Protein AF-A0A4Y2Q0M1-F1 (afdb_monomer)

Secondary structure (DSSP, 8-state):
-PPPPPTT-SS-PPP------SS---SEEEETTEEEE-----PPP---TTT--SSS-GGG--SPPBPTTTSSB--TT-SS------TTS-----

Organism: Araneus ventricosus (NCBI:txid182803)

pLDDT: mean 72.46, std 17.28, range [34.84, 91.0]

Solvent-accessible surface area (backbone atoms only — not comparable to full-atom values): 6912 Å² total; per-residue (Å²): 135,87,80,84,76,68,90,90,60,94,66,88,69,83,85,78,90,80,87,77,92,74,96,73,85,67,67,55,50,73,58,90,94,44,80,42,75,58,74,88,84,76,75,77,77,63,55,13,82,33,63,69,40,70,90,49,59,53,90,79,55,88,64,65,57,29,38,91,90,73,66,44,71,66,73,94,84,58,100,55,94,63,90,70,79,64,92,84,68,81,80,82,80,130

Foldseek 3Di:
DDDDDDPPDPDDDDDDDDDDPDDDDDQWDDDPPDIGGDDDDDPDQDQQQAQRDSPDHVVPDPDGRADPVPSHDDDPPDPDPDVPPDPPDDDDDD

Mean predicted aligned error: 14.86 Å

Sequence (94 aa):
MRRFVKPNSSQETSPVLVTILGTYLPDSVKFWFINQKLRPFIDRPRQCTKCFSFSHPTRVCEKFQACHLSGTVHVAMSRTCKVQQLPGITPCNV

Structure (mmCIF, N/CA/C/O backbone):
data_AF-A0A4Y2Q0M1-F1
#
_entry.id   AF-A0A4Y2Q0M1-F1
#
loop_
_atom_site.group_PDB
_atom_site.id
_atom_site.type_symbol
_atom_site.label_atom_id
_atom_site.label_alt_id
_atom_site.label_c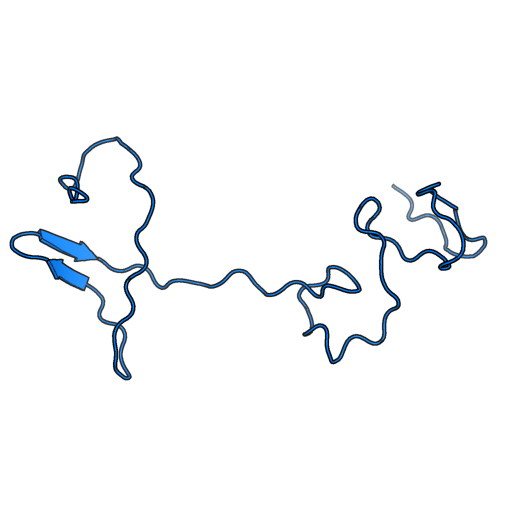omp_id
_atom_site.label_asym_id
_atom_site.label_entity_id
_atom_site.label_seq_id
_atom_site.pdbx_PDB_ins_code
_atom_site.Cartn_x
_atom_site.Cartn_y
_atom_site.Cartn_z
_atom_site.occupancy
_atom_site.B_iso_or_equiv
_atom_site.auth_seq_id
_atom_site.auth_comp_id
_atom_site.auth_asym_id
_atom_site.auth_atom_id
_atom_site.pdbx_PDB_model_num
ATOM 1 N N . MET A 1 1 ? 8.154 -6.194 22.067 1.00 45.03 1 MET A N 1
ATOM 2 C CA . MET A 1 1 ? 6.709 -5.868 22.087 1.00 45.03 1 MET A CA 1
ATOM 3 C C . MET A 1 1 ? 6.555 -4.409 21.667 1.00 45.03 1 MET A C 1
ATOM 5 O O . MET A 1 1 ? 7.151 -3.553 22.308 1.00 45.03 1 MET A O 1
ATOM 9 N N . ARG A 1 2 ? 5.891 -4.115 20.540 1.00 54.91 2 ARG A N 1
ATOM 10 C CA . ARG A 1 2 ? 5.801 -2.741 20.008 1.00 54.91 2 ARG A CA 1
ATOM 11 C C . ARG A 1 2 ? 4.669 -2.009 20.736 1.00 54.91 2 ARG A C 1
ATOM 13 O O . ARG A 1 2 ? 3.536 -2.478 20.729 1.00 54.91 2 ARG A O 1
ATOM 20 N N . ARG A 1 3 ? 4.992 -0.916 21.428 1.00 54.84 3 ARG A N 1
ATOM 21 C CA . ARG A 1 3 ? 4.035 -0.147 22.236 1.00 54.84 3 ARG A CA 1
ATOM 22 C C . ARG A 1 3 ? 3.235 0.764 21.300 1.00 54.84 3 ARG A C 1
ATOM 24 O O . ARG A 1 3 ? 3.825 1.611 20.637 1.00 54.84 3 ARG A O 1
ATOM 31 N N . PHE A 1 4 ? 1.920 0.574 21.217 1.00 56.19 4 PHE A N 1
ATOM 32 C CA . PHE A 1 4 ? 1.046 1.509 20.508 1.00 56.19 4 PHE A CA 1
ATOM 33 C C . PHE A 1 4 ? 0.997 2.823 21.294 1.00 56.19 4 PHE A C 1
ATOM 35 O O . PHE A 1 4 ? 0.762 2.822 22.504 1.00 56.19 4 PHE A O 1
ATOM 42 N N . VAL A 1 5 ? 1.307 3.931 20.624 1.00 58.38 5 VAL A N 1
ATOM 43 C CA . VAL A 1 5 ? 1.4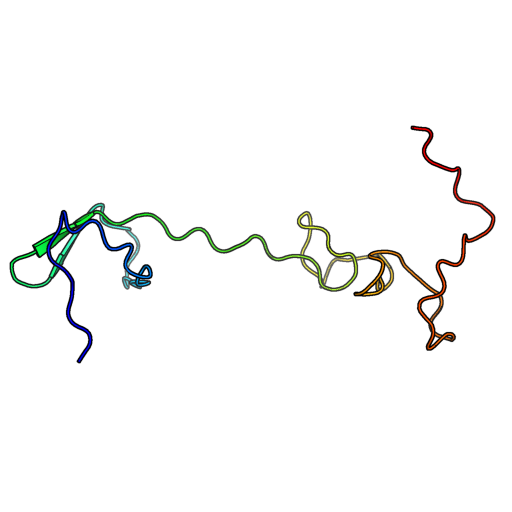22 5.251 21.251 1.00 58.38 5 VAL A CA 1
ATOM 44 C C . VAL A 1 5 ? 0.031 5.851 21.453 1.00 58.38 5 VAL A C 1
ATOM 46 O O . VAL A 1 5 ? -0.893 5.614 20.675 1.00 58.38 5 VAL A O 1
ATOM 49 N N . LYS A 1 6 ? -0.118 6.619 22.534 1.00 60.28 6 LYS A N 1
ATOM 50 C CA . LYS A 1 6 ? -1.344 7.341 22.875 1.00 60.28 6 LYS A CA 1
ATOM 51 C C . LYS A 1 6 ? -1.737 8.279 21.718 1.00 60.28 6 LYS A C 1
ATOM 53 O O . LYS A 1 6 ? -0.867 9.000 21.227 1.00 60.28 6 LYS A O 1
ATOM 58 N N . PRO A 1 7 ? -3.015 8.320 21.302 1.00 54.22 7 PRO A N 1
ATOM 59 C CA . PRO A 1 7 ? -3.466 9.334 20.354 1.00 54.22 7 PRO A CA 1
ATOM 60 C C . PRO A 1 7 ? -3.180 10.738 20.925 1.00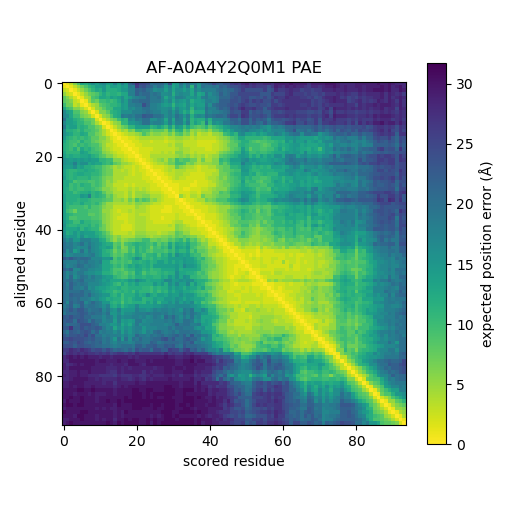 54.22 7 PRO A C 1
ATOM 62 O O . PRO A 1 7 ? -3.395 10.965 22.118 1.00 54.22 7 PRO A O 1
ATOM 65 N N . ASN A 1 8 ? -2.685 11.650 20.076 1.00 55.66 8 ASN A N 1
ATOM 66 C CA . ASN A 1 8 ? -2.264 13.039 20.368 1.00 55.66 8 ASN A CA 1
ATOM 67 C C . ASN A 1 8 ? -0.832 13.255 20.900 1.00 55.66 8 ASN A C 1
ATOM 69 O O . ASN A 1 8 ? -0.544 14.326 2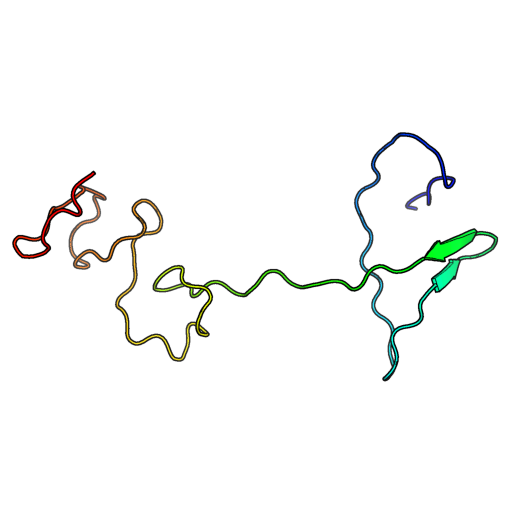1.432 1.00 55.66 8 ASN A O 1
ATOM 73 N N . SER A 1 9 ? 0.086 12.294 20.757 1.00 62.19 9 SER A N 1
ATOM 74 C CA . SER A 1 9 ? 1.514 12.618 20.885 1.00 62.19 9 SER A CA 1
ATOM 75 C C . SER A 1 9 ? 2.011 13.231 19.569 1.00 62.19 9 SER A C 1
ATOM 77 O O . SER A 1 9 ? 1.671 12.750 18.490 1.00 62.19 9 SER A O 1
ATOM 79 N N . SER A 1 10 ? 2.808 14.298 19.637 1.00 59.59 10 SER A N 1
ATOM 80 C CA . SER A 1 10 ? 3.386 14.958 18.455 1.00 59.59 10 SER A CA 1
ATOM 81 C C . SER A 1 10 ? 4.477 14.125 17.766 1.00 59.59 10 SER A C 1
ATOM 83 O O . SER A 1 10 ? 5.171 14.628 16.886 1.00 59.59 10 SER A O 1
ATOM 85 N N . GLN A 1 11 ? 4.694 12.880 18.197 1.00 64.00 11 GLN A N 1
ATOM 86 C CA . GLN A 1 11 ? 5.708 12.006 17.629 1.00 64.00 11 GLN A CA 1
ATOM 87 C C . GLN A 1 11 ? 5.088 11.211 16.484 1.00 64.00 11 GLN A C 1
ATOM 89 O O . GLN A 1 11 ? 4.271 10.311 16.704 1.00 64.00 11 GLN A O 1
ATOM 94 N N . GLU A 1 12 ? 5.490 11.541 15.256 1.00 57.47 12 GLU A N 1
ATOM 95 C CA . GLU A 1 12 ? 5.107 10.783 14.069 1.00 57.47 12 GLU A CA 1
ATOM 96 C C . GLU A 1 12 ? 5.585 9.335 14.208 1.00 57.47 12 GLU A C 1
ATOM 98 O O . GLU A 1 12 ? 6.770 9.014 14.125 1.00 57.47 12 GLU A O 1
ATOM 103 N N . THR A 1 13 ? 4.643 8.437 14.484 1.00 67.25 13 THR A N 1
ATOM 104 C CA . THR A 1 13 ? 4.920 7.006 14.567 1.00 67.25 13 THR A CA 1
ATOM 105 C C . THR A 1 13 ? 4.812 6.414 13.168 1.00 67.25 13 THR A C 1
ATOM 107 O O . THR A 1 13 ? 3.868 6.710 12.437 1.00 67.25 13 THR A O 1
ATOM 110 N N . SER A 1 14 ? 5.752 5.541 12.801 1.00 71.81 14 SER A N 1
ATOM 111 C CA . SER A 1 14 ? 5.695 4.800 11.538 1.00 71.81 14 SER A CA 1
ATOM 112 C C . SER A 1 14 ? 4.337 4.090 11.393 1.00 71.81 14 SER A C 1
ATOM 114 O O . SER A 1 14 ? 3.962 3.359 12.321 1.00 71.81 14 SER A O 1
ATOM 116 N N . PRO A 1 15 ? 3.619 4.250 10.267 1.00 76.81 15 PRO A N 1
ATOM 117 C CA . PRO A 1 15 ? 2.329 3.601 10.069 1.00 76.81 15 PRO A CA 1
ATOM 118 C C . PRO A 1 15 ? 2.472 2.075 10.134 1.00 76.81 15 PRO A C 1
ATOM 120 O O . PRO A 1 15 ? 3.479 1.510 9.703 1.00 76.81 15 PRO A O 1
ATOM 123 N N . VAL A 1 16 ? 1.460 1.404 10.685 1.00 82.44 16 VAL A N 1
ATOM 124 C CA . VAL A 1 16 ? 1.383 -0.062 10.741 1.00 82.44 16 VAL A CA 1
ATOM 125 C C . VAL A 1 16 ? 0.353 -0.527 9.721 1.00 82.44 16 VAL A C 1
ATOM 127 O O . VAL A 1 16 ? -0.766 -0.019 9.699 1.00 82.44 16 VAL A O 1
ATOM 130 N N . LEU A 1 17 ? 0.730 -1.495 8.885 1.00 85.88 17 LEU A N 1
ATOM 131 C CA . LEU A 1 17 ? -0.192 -2.132 7.951 1.00 85.88 17 LEU A CA 1
ATOM 132 C C . LEU A 1 17 ? -1.018 -3.189 8.690 1.00 85.88 17 LEU A C 1
ATOM 134 O O . LEU A 1 17 ? -0.458 -4.065 9.350 1.00 85.88 17 LEU A O 1
ATOM 138 N N . VAL A 1 18 ? -2.341 -3.106 8.567 1.00 86.12 18 VAL A N 1
ATOM 139 C CA . VAL A 1 18 ? -3.278 -4.087 9.122 1.00 86.12 18 VAL A CA 1
ATOM 140 C C . VAL A 1 18 ? -3.983 -4.775 7.961 1.00 86.12 18 VAL A C 1
ATOM 142 O O . VAL A 1 18 ? -4.653 -4.117 7.169 1.00 86.12 18 VAL A O 1
ATOM 145 N N . THR A 1 19 ? -3.843 -6.096 7.871 1.00 88.75 19 THR A N 1
ATOM 146 C CA . THR A 1 19 ? -4.538 -6.914 6.871 1.00 88.75 19 THR A CA 1
ATOM 147 C C . THR A 1 19 ? -5.758 -7.552 7.518 1.00 88.75 19 THR A C 1
ATOM 149 O O . THR A 1 19 ? -5.627 -8.273 8.505 1.00 88.75 19 THR A O 1
ATOM 152 N N . ILE A 1 20 ? -6.94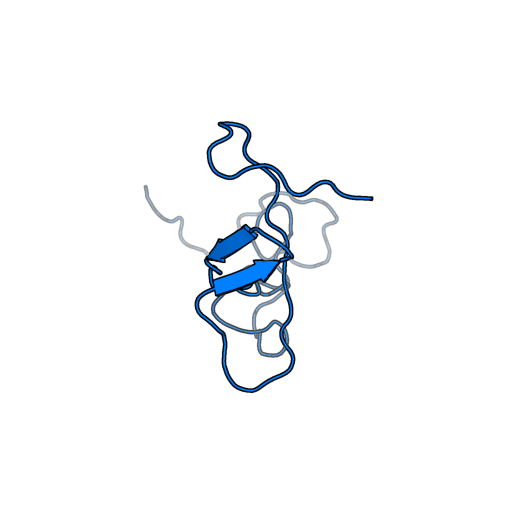3 -7.285 6.970 1.00 88.38 20 ILE A N 1
ATOM 153 C CA . ILE A 1 20 ? -8.211 -7.837 7.454 1.00 88.38 20 ILE A CA 1
ATOM 154 C C . ILE A 1 20 ? -8.661 -8.904 6.464 1.00 88.38 20 ILE A C 1
ATOM 156 O O . ILE A 1 20 ? -8.735 -8.651 5.264 1.00 88.38 20 ILE A O 1
ATOM 160 N N . LEU A 1 21 ? -8.938 -10.104 6.968 1.00 89.94 21 LEU A N 1
ATOM 161 C C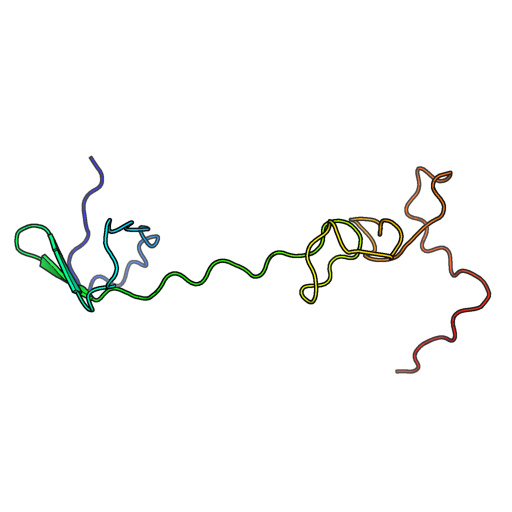A . LEU A 1 21 ? -9.504 -11.183 6.167 1.00 89.94 21 LEU A CA 1
ATOM 162 C C . LEU A 1 21 ? -11.011 -10.953 6.053 1.00 89.94 21 LEU A C 1
ATOM 164 O O . LEU A 1 21 ? -11.725 -11.012 7.051 1.00 89.94 21 LEU A O 1
ATOM 168 N N . GLY A 1 22 ? -11.488 -10.660 4.848 1.00 89.50 22 GLY A N 1
ATOM 169 C CA . GLY A 1 22 ? -12.897 -10.387 4.597 1.00 89.50 22 GLY A CA 1
ATOM 170 C C . GLY A 1 22 ? -13.109 -9.636 3.289 1.00 89.50 22 GLY A C 1
ATOM 171 O O . GLY A 1 22 ? -12.167 -9.371 2.546 1.00 89.50 22 GLY A O 1
A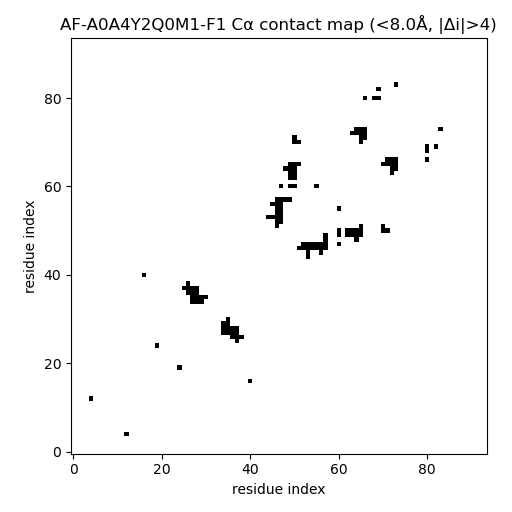TOM 172 N N . THR A 1 23 ? -14.365 -9.300 3.010 1.00 90.00 23 THR A N 1
ATOM 173 C CA . THR A 1 23 ? -14.769 -8.569 1.798 1.00 90.00 23 THR A CA 1
ATOM 174 C C . THR A 1 23 ? -14.935 -7.068 2.025 1.00 90.00 23 THR A C 1
ATOM 176 O O . THR A 1 23 ? -15.036 -6.318 1.059 1.00 90.00 23 THR A O 1
ATOM 179 N N . TYR A 1 24 ? -14.959 -6.619 3.282 1.00 89.75 24 TYR A N 1
ATOM 180 C CA . TYR A 1 24 ? -15.184 -5.225 3.650 1.00 89.75 24 TYR A CA 1
ATOM 181 C C . TYR A 1 24 ? -14.009 -4.666 4.455 1.00 89.75 24 TYR A C 1
ATOM 183 O O . TYR A 1 24 ? -13.447 -5.339 5.321 1.00 89.75 24 TYR A O 1
ATOM 191 N N . LEU A 1 25 ? -13.659 -3.408 4.181 1.00 87.81 25 LEU A N 1
ATOM 192 C CA . LEU A 1 25 ? -12.689 -2.651 4.965 1.00 87.81 25 LEU A CA 1
ATOM 193 C C . LEU A 1 25 ? -13.451 -1.804 6.000 1.00 87.81 25 LEU A C 1
ATOM 195 O O . LEU A 1 25 ? -14.208 -0.925 5.597 1.00 87.81 25 LEU A O 1
ATOM 199 N N . PRO A 1 26 ? -13.296 -2.047 7.312 1.00 91.00 26 PRO A N 1
ATOM 200 C CA . PRO A 1 26 ? -13.941 -1.233 8.334 1.00 91.00 26 PRO A CA 1
ATOM 201 C C . PRO A 1 26 ? -13.282 0.148 8.451 1.00 91.00 26 PRO A C 1
ATOM 203 O O . PRO A 1 26 ? -12.076 0.297 8.265 1.00 91.00 26 PRO A O 1
ATOM 206 N N . ASP A 1 27 ? -14.061 1.149 8.860 1.00 90.25 27 ASP A N 1
ATOM 207 C CA . ASP A 1 27 ? -13.565 2.519 9.054 1.00 90.25 27 ASP A CA 1
ATOM 208 C C . ASP A 1 27 ? -12.644 2.666 10.274 1.00 90.25 27 ASP A C 1
ATOM 210 O O . ASP A 1 27 ? -11.807 3.571 10.341 1.00 90.25 27 ASP A O 1
ATOM 214 N N . SER A 1 28 ? -12.791 1.789 11.270 1.00 90.62 28 SER A N 1
ATOM 215 C CA . SER A 1 28 ? -11.968 1.788 12.479 1.00 90.62 28 SER A CA 1
ATOM 216 C C . SER A 1 28 ? -11.748 0.381 13.024 1.00 90.62 28 SER A C 1
ATOM 218 O O . SER A 1 28 ? -12.573 -0.512 12.836 1.00 90.62 28 SER A O 1
ATOM 220 N N . VAL A 1 29 ? -10.632 0.190 13.726 1.00 89.06 29 VAL A N 1
ATOM 221 C CA . VAL A 1 29 ? -10.318 -1.040 14.457 1.00 89.06 29 VAL A CA 1
ATOM 222 C C . VAL A 1 29 ? -10.081 -0.699 15.917 1.00 89.06 29 VAL A C 1
ATOM 224 O O . VAL A 1 29 ? -9.358 0.241 16.256 1.00 89.06 29 VAL A O 1
ATOM 227 N N . LYS A 1 30 ? -10.705 -1.478 16.799 1.00 90.12 30 LYS A N 1
ATOM 228 C CA . LYS A 1 30 ? -10.511 -1.366 18.239 1.00 90.12 30 LYS A CA 1
ATOM 229 C C . LYS A 1 30 ? -9.411 -2.324 18.676 1.00 90.12 30 LYS A C 1
ATOM 231 O O . LYS A 1 30 ? -9.583 -3.538 18.628 1.00 90.12 30 LYS A O 1
ATOM 236 N N . PHE A 1 31 ? -8.305 -1.767 19.149 1.00 87.06 31 PHE A N 1
ATOM 237 C CA . PHE A 1 31 ? -7.250 -2.513 19.820 1.00 87.06 31 PHE A CA 1
ATOM 238 C C . PHE A 1 31 ? -7.344 -2.222 21.314 1.00 87.06 31 PHE A C 1
ATOM 240 O O . PHE A 1 31 ? -6.983 -1.134 21.767 1.00 87.06 31 PHE A O 1
ATOM 247 N N . TRP A 1 32 ? -7.839 -3.193 22.085 1.00 87.38 32 TRP A N 1
ATOM 248 C CA . TRP A 1 32 ? -8.009 -3.058 23.534 1.00 87.38 32 TRP A CA 1
ATOM 249 C C . TRP A 1 32 ? -8.903 -1.850 23.898 1.00 87.38 32 TRP A C 1
ATOM 251 O O . TRP A 1 32 ? -10.085 -1.836 23.552 1.00 87.38 32 TRP A O 1
ATOM 261 N N . PHE A 1 33 ? -8.358 -0.821 24.554 1.00 86.56 33 PHE A N 1
ATOM 262 C CA . PHE A 1 33 ? -9.067 0.417 24.911 1.00 86.56 33 PHE A CA 1
ATOM 263 C C . PHE A 1 33 ? -8.945 1.537 23.868 1.00 86.56 33 PHE A C 1
ATOM 265 O O . PHE A 1 33 ? -9.459 2.631 24.084 1.00 86.56 33 PHE A O 1
ATOM 272 N N . ILE A 1 34 ? -8.270 1.294 22.744 1.00 84.25 34 ILE A N 1
ATOM 273 C CA . ILE A 1 34 ? -7.993 2.312 21.731 1.00 84.25 34 ILE A CA 1
ATOM 274 C C . ILE A 1 34 ? -8.817 2.015 20.476 1.00 84.25 34 ILE A C 1
ATOM 276 O O . ILE A 1 34 ? -8.684 0.948 19.881 1.00 84.25 34 ILE A O 1
ATOM 280 N N . ASN A 1 35 ? -9.637 2.972 20.042 1.00 88.12 35 ASN A N 1
ATOM 281 C CA . ASN A 1 35 ? -10.260 2.949 18.719 1.00 88.12 35 ASN A CA 1
ATOM 282 C C . ASN A 1 35 ? -9.372 3.728 17.734 1.00 88.12 35 ASN A C 1
ATOM 284 O O . ASN A 1 35 ? -9.066 4.897 17.970 1.00 88.12 35 ASN A O 1
ATOM 288 N N . GLN A 1 36 ? -8.906 3.062 16.678 1.00 85.81 36 GLN A N 1
ATOM 289 C CA . GLN A 1 36 ? -8.047 3.648 15.651 1.00 85.81 36 GLN A CA 1
ATOM 290 C C . GLN A 1 36 ? -8.788 3.704 14.323 1.00 85.81 36 GLN A C 1
ATOM 292 O O . GLN A 1 36 ? -9.260 2.678 13.834 1.00 85.81 36 GLN A O 1
ATOM 297 N N . LYS A 1 37 ? -8.852 4.892 13.717 1.00 88.19 37 LYS A N 1
ATOM 298 C CA . LYS A 1 37 ? -9.396 5.064 12.369 1.00 88.19 37 LYS A CA 1
ATOM 299 C C . LYS A 1 37 ? -8.418 4.486 11.348 1.00 88.19 37 LYS A C 1
ATOM 301 O O . LYS A 1 37 ? -7.238 4.842 11.358 1.00 88.19 37 LYS A O 1
ATOM 306 N N . LEU A 1 38 ? -8.905 3.619 10.467 1.00 87.06 38 LEU A N 1
ATOM 307 C CA . LEU A 1 38 ? -8.090 3.078 9.389 1.00 87.06 38 LEU A CA 1
ATOM 308 C C . LEU A 1 38 ? -8.006 4.077 8.235 1.00 87.06 38 LEU A C 1
ATOM 310 O O . LEU A 1 38 ? -8.954 4.798 7.926 1.00 87.06 38 LEU A O 1
ATOM 314 N N . ARG A 1 39 ? -6.844 4.111 7.586 1.00 86.44 39 ARG A N 1
ATOM 315 C CA . ARG A 1 39 ? -6.664 4.758 6.286 1.00 86.44 39 ARG A CA 1
ATOM 316 C C . ARG A 1 39 ? -6.431 3.651 5.261 1.00 86.44 39 ARG A C 1
ATOM 318 O O . ARG A 1 39 ? -5.584 2.796 5.532 1.00 86.44 39 ARG A O 1
ATOM 325 N N . PRO A 1 40 ? -7.144 3.642 4.122 1.00 86.25 40 PRO A N 1
ATOM 326 C CA . PRO A 1 40 ? -6.891 2.669 3.070 1.00 86.25 40 PRO A CA 1
ATOM 327 C C . PRO A 1 40 ? -5.420 2.704 2.655 1.00 86.25 40 PRO A C 1
ATOM 329 O O . PRO A 1 40 ? -4.868 3.771 2.377 1.00 86.25 40 PRO A O 1
ATOM 332 N N . PHE A 1 41 ? -4.780 1.538 2.638 1.00 85.38 41 PHE A N 1
ATOM 333 C CA . PHE A 1 41 ? -3.428 1.418 2.117 1.00 85.38 41 PHE A CA 1
ATOM 334 C C . PHE A 1 41 ? -3.492 1.408 0.590 1.00 85.38 41 PHE A C 1
ATOM 336 O O . PHE A 1 41 ? -4.012 0.470 -0.010 1.00 85.38 41 PHE A O 1
ATOM 343 N N . ILE A 1 42 ? -2.975 2.467 -0.026 1.00 83.94 42 ILE A N 1
ATOM 344 C CA . ILE A 1 42 ? -2.801 2.549 -1.474 1.00 83.94 42 ILE A CA 1
ATOM 345 C C . ILE A 1 42 ? -1.379 2.077 -1.757 1.00 83.94 42 ILE A C 1
ATOM 347 O O . ILE A 1 42 ? -0.417 2.750 -1.376 1.00 83.94 42 ILE A O 1
ATOM 351 N N . ASP A 1 43 ? -1.247 0.907 -2.383 1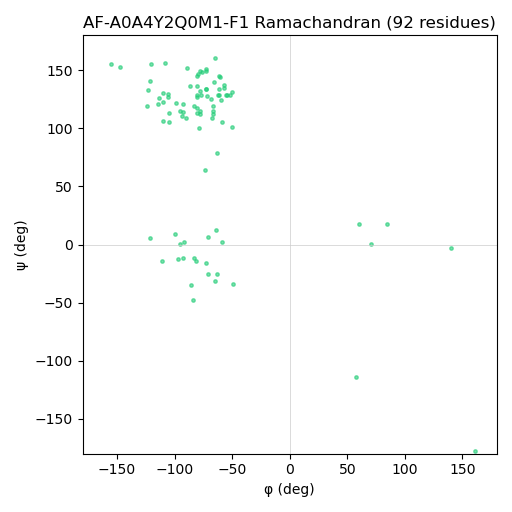.00 80.94 43 ASP A N 1
ATOM 352 C CA . ASP A 1 43 ? 0.065 0.427 -2.809 1.00 80.94 43 ASP A CA 1
ATOM 353 C C . ASP A 1 43 ? 0.665 1.419 -3.812 1.00 80.94 43 ASP A C 1
ATOM 355 O O . ASP A 1 43 ? -0.050 2.041 -4.608 1.00 80.94 43 ASP A O 1
ATOM 359 N N . ARG A 1 44 ? 1.988 1.587 -3.772 1.00 80.44 44 ARG A N 1
ATOM 360 C CA . ARG A 1 44 ? 2.651 2.462 -4.739 1.00 80.44 44 ARG A CA 1
ATOM 361 C C . ARG A 1 44 ? 2.395 1.897 -6.136 1.00 80.44 44 ARG A C 1
ATOM 363 O O . ARG A 1 44 ? 2.559 0.688 -6.330 1.00 80.44 44 ARG A O 1
ATOM 370 N N . PRO A 1 45 ? 2.020 2.737 -7.117 1.00 81.94 45 PRO A N 1
ATOM 371 C CA . PRO A 1 45 ? 1.796 2.257 -8.468 1.00 81.94 45 PRO A CA 1
ATOM 372 C C . PRO A 1 45 ? 3.055 1.535 -8.939 1.00 81.94 45 PRO A C 1
ATOM 374 O O . PRO A 1 45 ? 4.174 2.040 -8.808 1.00 81.94 45 PRO A O 1
ATOM 377 N N . ARG A 1 46 ? 2.879 0.309 -9.436 1.00 84.06 46 ARG A N 1
ATOM 378 C CA . ARG A 1 46 ? 4.008 -0.503 -9.878 1.00 84.06 46 ARG A CA 1
ATOM 379 C C . ARG A 1 46 ? 4.634 0.156 -11.092 1.00 84.06 46 ARG A C 1
ATOM 381 O O . ARG A 1 46 ? 4.020 0.246 -12.151 1.00 84.06 46 ARG A O 1
ATOM 388 N N . GLN A 1 47 ? 5.868 0.597 -10.924 1.00 87.12 47 GLN A N 1
ATOM 389 C CA . GLN A 1 47 ? 6.652 1.153 -12.006 1.00 87.12 47 GLN A CA 1
ATOM 390 C C . GLN A 1 47 ? 7.193 0.016 -12.879 1.00 87.12 47 GLN A C 1
ATOM 392 O O . GLN A 1 47 ? 7.748 -0.962 -12.372 1.00 87.12 47 GLN A O 1
ATOM 397 N N . CYS A 1 48 ? 7.042 0.134 -14.195 1.00 87.44 48 CYS A N 1
ATOM 398 C CA . CYS A 1 48 ? 7.630 -0.797 -15.145 1.00 87.44 48 CYS A CA 1
ATOM 399 C C . CYS A 1 48 ? 9.155 -0.808 -14.984 1.00 87.44 48 CYS A C 1
ATOM 401 O O . CYS A 1 48 ? 9.813 0.222 -15.107 1.00 87.44 48 CYS A O 1
ATOM 403 N N . THR A 1 49 ? 9.732 -1.986 -14.756 1.00 84.81 49 THR A N 1
ATOM 404 C CA . THR A 1 49 ? 11.181 -2.137 -14.536 1.00 84.81 49 THR A CA 1
ATOM 405 C C . THR A 1 49 ? 12.007 -1.945 -15.808 1.00 84.81 49 THR A C 1
ATOM 407 O O . THR A 1 49 ? 13.214 -1.745 -15.715 1.00 84.81 49 THR A O 1
ATOM 410 N N . LYS A 1 50 ? 11.377 -2.001 -16.993 1.00 84.12 50 LYS A N 1
ATOM 411 C CA . LYS A 1 50 ? 12.049 -1.741 -18.274 1.00 84.12 50 LYS A CA 1
ATOM 412 C C . LYS A 1 50 ? 12.110 -0.258 -18.604 1.00 84.12 50 LYS A C 1
ATOM 414 O O . LYS A 1 50 ? 13.165 0.207 -18.984 1.00 84.12 50 LYS A O 1
ATOM 419 N N . CYS A 1 51 ? 11.009 0.483 -18.494 1.00 85.75 51 CYS A N 1
ATOM 420 C CA . CYS A 1 51 ? 10.948 1.869 -18.984 1.00 85.75 51 CYS A CA 1
ATOM 421 C C . CYS A 1 51 ? 10.600 2.906 -17.916 1.00 85.75 51 CYS A C 1
ATOM 423 O O . CYS A 1 51 ? 10.373 4.065 -18.253 1.00 85.75 51 CYS A O 1
ATOM 425 N N . PHE A 1 52 ? 10.501 2.496 -16.652 1.00 84.50 52 PHE A N 1
ATOM 426 C CA . PHE A 1 52 ? 10.208 3.375 -15.524 1.00 84.50 52 PHE A CA 1
ATOM 427 C C . PHE A 1 52 ? 8.850 4.107 -15.614 1.00 84.50 52 PHE A C 1
ATOM 429 O O . PHE A 1 52 ? 8.609 5.069 -14.891 1.00 84.50 52 PHE A O 1
ATOM 436 N N . SER A 1 53 ? 7.927 3.643 -16.464 1.00 83.75 53 SER A N 1
ATOM 437 C CA . SER A 1 53 ? 6.571 4.195 -16.586 1.00 83.75 53 SER A CA 1
ATOM 438 C C . SER A 1 53 ? 5.582 3.512 -15.636 1.00 83.75 53 SER A C 1
ATOM 440 O O . SER A 1 53 ? 5.732 2.331 -15.333 1.00 83.75 53 SER A O 1
ATOM 442 N N . PHE A 1 54 ? 4.542 4.232 -15.213 1.00 87.44 54 PHE A N 1
ATOM 443 C CA . PHE A 1 54 ? 3.454 3.713 -14.374 1.00 87.44 54 PHE A CA 1
ATOM 444 C C . PHE A 1 54 ? 2.218 3.260 -15.172 1.00 87.44 54 PHE A C 1
ATOM 446 O O . PHE A 1 54 ? 1.238 2.825 -14.577 1.00 87.44 54 PHE A O 1
ATOM 453 N N . SER A 1 55 ? 2.232 3.366 -16.507 1.00 85.75 55 SER A N 1
ATOM 454 C CA . SER A 1 55 ? 1.043 3.106 -17.337 1.00 85.75 55 SER A CA 1
ATOM 455 C C . SER A 1 55 ? 0.769 1.629 -17.629 1.00 85.75 55 SER A C 1
ATOM 457 O O . SER A 1 55 ? -0.306 1.299 -18.120 1.00 85.75 55 SER A O 1
ATOM 459 N N . HIS A 1 56 ? 1.731 0.736 -17.381 1.00 87.19 56 HIS A N 1
ATOM 460 C CA . HIS A 1 56 ? 1.626 -0.674 -17.756 1.00 87.19 56 HIS A CA 1
ATOM 461 C C . HIS A 1 56 ? 2.500 -1.579 -16.874 1.00 87.19 56 HIS A C 1
ATOM 463 O O . HIS A 1 56 ? 3.531 -1.143 -16.352 1.00 87.19 56 HIS A O 1
ATOM 469 N N . PRO A 1 57 ? 2.145 -2.870 -16.742 1.00 84.50 57 PRO A N 1
ATOM 470 C CA . PRO A 1 57 ? 3.005 -3.856 -16.100 1.00 84.50 57 PRO A CA 1
ATOM 471 C C . PRO A 1 57 ? 4.207 -4.207 -16.989 1.00 84.50 57 PRO A C 1
ATOM 473 O O . PRO A 1 57 ? 4.089 -4.278 -18.212 1.00 84.50 57 PRO A O 1
ATOM 476 N N . THR A 1 58 ? 5.350 -4.549 -16.380 1.00 86.19 58 THR A N 1
ATOM 477 C CA . THR A 1 58 ? 6.595 -4.914 -17.092 1.00 86.19 58 THR A CA 1
ATOM 478 C C . THR A 1 58 ? 6.398 -5.964 -18.194 1.00 86.19 58 THR A C 1
ATOM 480 O O . THR A 1 58 ? 7.082 -5.923 -19.215 1.00 86.19 58 THR A O 1
ATOM 483 N N . ARG A 1 59 ? 5.466 -6.907 -18.004 1.00 86.31 59 ARG A N 1
ATOM 484 C CA . ARG A 1 59 ? 5.213 -8.014 -18.942 1.00 86.31 59 ARG A CA 1
ATOM 485 C C . ARG A 1 59 ? 4.685 -7.556 -20.304 1.00 86.31 59 ARG A C 1
ATOM 487 O O . ARG A 1 59 ? 4.995 -8.198 -21.294 1.00 86.31 59 ARG A O 1
ATOM 494 N N . VAL A 1 60 ? 3.934 -6.456 -20.344 1.00 89.56 60 VAL A N 1
ATOM 495 C CA . VAL A 1 60 ? 3.324 -5.900 -21.570 1.00 89.56 60 VAL A CA 1
ATOM 496 C C . VAL A 1 60 ? 4.172 -4.739 -22.114 1.00 89.56 60 VAL A C 1
ATOM 498 O O . VAL A 1 60 ? 3.772 -4.006 -23.005 1.00 89.56 60 VAL A O 1
ATOM 501 N N . CYS A 1 61 ? 5.367 -4.525 -21.558 1.00 88.12 61 CYS A N 1
ATOM 502 C CA . CYS A 1 61 ? 6.240 -3.453 -22.005 1.00 88.12 61 CYS A CA 1
ATOM 503 C C . CYS A 1 61 ? 6.953 -3.834 -23.309 1.00 88.12 61 CYS A C 1
ATOM 505 O O . CYS A 1 61 ? 7.818 -4.719 -23.312 1.00 88.12 61 CYS A O 1
ATOM 507 N N . GLU A 1 62 ? 6.624 -3.098 -24.370 1.00 87.12 62 GLU A N 1
ATOM 508 C CA . GLU A 1 62 ? 7.232 -3.181 -25.706 1.00 87.12 62 GLU A CA 1
ATOM 509 C C . GLU A 1 62 ? 8.535 -2.370 -25.825 1.00 87.12 62 GLU A C 1
ATOM 511 O O . GLU A 1 62 ? 9.285 -2.521 -26.786 1.00 87.12 62 GLU A O 1
ATOM 516 N N . LYS A 1 63 ? 8.841 -1.513 -24.839 1.00 82.69 63 LYS A N 1
ATOM 517 C CA . LYS A 1 63 ? 10.066 -0.702 -24.828 1.00 82.69 63 LYS A CA 1
ATOM 518 C C . LYS A 1 63 ? 11.281 -1.534 -24.409 1.00 82.69 63 LYS A C 1
ATOM 520 O O . LYS A 1 63 ? 11.194 -2.437 -23.572 1.00 82.69 63 LYS A O 1
ATOM 525 N N . PHE A 1 64 ? 12.440 -1.162 -24.942 1.00 80.81 64 PHE A N 1
ATOM 526 C CA . PHE A 1 64 ? 13.735 -1.667 -24.494 1.00 80.81 64 PHE A CA 1
ATOM 527 C C . PHE A 1 64 ? 14.050 -1.233 -23.054 1.00 80.81 64 PHE A C 1
ATOM 529 O O . PHE A 1 64 ? 13.466 -0.282 -22.529 1.00 80.81 64 PHE A O 1
ATOM 536 N N . GLN A 1 65 ? 14.980 -1.942 -22.410 1.00 81.19 65 GLN A N 1
ATOM 537 C CA . GLN A 1 65 ? 15.396 -1.644 -21.043 1.00 81.19 65 GLN A CA 1
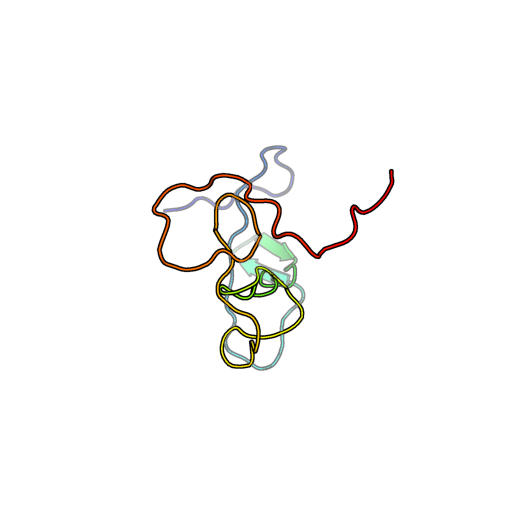ATOM 538 C C . GLN A 1 65 ? 16.124 -0.293 -20.977 1.00 81.19 65 GLN A C 1
ATOM 540 O O . GLN A 1 65 ? 17.169 -0.092 -21.594 1.00 81.19 65 GLN A O 1
ATOM 545 N N . ALA A 1 66 ? 15.562 0.622 -20.201 1.00 81.25 66 ALA A N 1
ATOM 546 C CA . ALA A 1 66 ? 16.154 1.889 -19.838 1.00 81.25 66 ALA A CA 1
ATOM 547 C C . ALA A 1 66 ? 17.232 1.690 -18.766 1.00 81.25 66 ALA A C 1
ATOM 549 O O . ALA A 1 66 ? 17.158 0.804 -17.909 1.00 81.25 66 ALA A O 1
ATOM 550 N N . CYS A 1 67 ? 18.249 2.540 -18.804 1.00 78.25 67 CYS A N 1
ATOM 551 C CA . CYS A 1 67 ? 19.303 2.571 -17.810 1.00 78.25 67 CYS A CA 1
ATOM 552 C C . CYS A 1 67 ? 18.779 3.154 -16.499 1.00 78.25 67 CYS A C 1
ATOM 554 O O . CYS A 1 67 ? 18.144 4.204 -16.482 1.00 78.25 67 CYS A O 1
ATOM 556 N N . HIS A 1 68 ? 19.098 2.498 -15.385 1.00 75.94 68 HIS A N 1
ATOM 557 C CA . HIS A 1 68 ? 18.675 2.931 -14.054 1.00 75.94 68 HIS A CA 1
ATOM 558 C C . HIS A 1 68 ? 19.247 4.300 -13.645 1.00 75.94 68 HIS A C 1
ATOM 560 O O . HIS A 1 68 ? 18.641 4.998 -12.843 1.00 75.94 68 HIS A O 1
ATOM 566 N N . LEU A 1 69 ? 20.397 4.691 -14.207 1.00 76.94 69 LEU A N 1
ATOM 567 C CA . LEU A 1 69 ? 21.069 5.953 -13.886 1.00 76.94 69 LEU A CA 1
ATOM 568 C C . LEU A 1 69 ? 20.558 7.135 -14.717 1.00 76.94 69 LEU A C 1
ATOM 570 O O . LEU A 1 69 ? 20.517 8.251 -14.216 1.00 76.94 69 LEU A O 1
ATOM 574 N N . SER A 1 70 ? 20.192 6.908 -15.983 1.00 70.69 70 SER A N 1
ATOM 575 C CA . SER A 1 70 ? 19.800 7.978 -16.917 1.00 70.69 70 SER A CA 1
ATOM 576 C C . SER A 1 70 ? 18.319 7.971 -17.299 1.00 70.69 70 SER A C 1
ATOM 578 O O . SER A 1 70 ? 17.840 8.945 -17.868 1.00 70.69 70 SER A O 1
ATOM 580 N N . GLY A 1 71 ? 17.581 6.894 -17.021 1.00 71.19 71 GLY A N 1
ATOM 581 C CA . GLY A 1 71 ? 16.175 6.745 -17.413 1.00 71.19 71 GLY A CA 1
ATOM 582 C C . GLY A 1 71 ? 15.948 6.555 -18.919 1.00 71.19 71 GLY A C 1
ATOM 583 O O . GLY A 1 71 ? 14.805 6.403 -19.345 1.00 71.19 71 GLY A O 1
ATOM 584 N N . THR A 1 72 ? 17.011 6.525 -19.729 1.00 73.75 72 THR A N 1
ATOM 585 C CA . THR A 1 72 ? 16.962 6.387 -21.192 1.00 73.75 72 THR A CA 1
ATOM 586 C C . THR A 1 72 ? 17.446 5.015 -21.655 1.00 73.75 72 THR A C 1
ATOM 588 O O . THR A 1 72 ? 18.174 4.317 -20.949 1.00 73.75 72 THR A O 1
ATOM 591 N N . VAL A 1 73 ? 17.009 4.594 -22.843 1.00 74.69 73 VAL A N 1
ATOM 592 C CA . VAL A 1 73 ? 17.429 3.330 -23.464 1.00 74.69 73 VAL A CA 1
ATOM 593 C C . VAL A 1 73 ? 18.796 3.514 -24.122 1.00 74.69 73 VAL A C 1
ATOM 595 O O . VAL A 1 73 ? 18.957 4.413 -24.942 1.00 74.69 73 VAL A O 1
ATOM 598 N N . HIS A 1 74 ? 19.743 2.623 -23.812 1.00 67.81 74 HIS A N 1
ATOM 599 C CA . HIS A 1 74 ? 21.051 2.534 -24.479 1.00 67.81 74 HIS A CA 1
ATOM 600 C C . HIS A 1 74 ? 21.229 1.156 -25.119 1.00 67.81 74 HIS A C 1
ATOM 602 O O . HIS A 1 74 ? 20.641 0.171 -24.669 1.00 67.81 74 HIS A O 1
ATOM 608 N N . VAL A 1 75 ? 22.068 1.063 -26.152 1.00 62.41 75 VAL A N 1
ATOM 609 C CA . VAL A 1 75 ? 22.433 -0.223 -26.764 1.00 62.41 75 VAL A CA 1
ATOM 610 C C . VAL A 1 75 ? 23.368 -0.984 -25.816 1.00 62.41 75 VAL A C 1
ATOM 612 O O . VAL A 1 75 ? 24.318 -0.421 -25.277 1.00 62.41 75 VAL A O 1
ATOM 615 N N . ALA A 1 76 ? 23.099 -2.278 -25.619 1.00 50.94 76 ALA A N 1
ATOM 616 C CA . ALA A 1 76 ? 23.641 -3.152 -24.568 1.00 50.94 76 ALA A CA 1
ATOM 617 C C . ALA A 1 76 ? 25.179 -3.330 -24.505 1.00 50.94 76 ALA A C 1
ATOM 619 O O . ALA A 1 76 ? 25.673 -4.074 -23.660 1.00 50.94 76 ALA A O 1
ATOM 620 N N . MET A 1 77 ? 25.955 -2.668 -25.364 1.00 45.81 77 MET A N 1
ATOM 621 C CA . MET A 1 77 ? 27.400 -2.885 -25.495 1.00 45.81 77 MET A CA 1
ATOM 622 C C . MET A 1 77 ? 28.256 -1.947 -24.628 1.00 45.81 77 MET A C 1
ATOM 624 O O . MET A 1 77 ? 29.457 -2.161 -24.477 1.00 45.81 77 MET A O 1
ATOM 628 N N . SER A 1 78 ? 27.688 -0.899 -24.031 1.00 47.94 78 SER A N 1
ATOM 629 C CA . SER A 1 78 ? 28.475 0.077 -23.272 1.00 47.94 78 SER A CA 1
ATOM 630 C C . SER A 1 78 ? 28.199 -0.033 -21.775 1.00 47.94 78 SER A C 1
ATOM 632 O O . SER A 1 78 ? 27.186 0.439 -21.273 1.00 47.94 78 SER A O 1
ATOM 634 N N . ARG A 1 79 ? 29.160 -0.597 -21.027 1.00 51.69 79 ARG A N 1
ATOM 635 C CA . ARG A 1 79 ? 29.221 -0.577 -19.545 1.00 51.69 79 ARG A CA 1
ATOM 636 C C . ARG A 1 79 ? 29.387 0.836 -18.957 1.00 51.69 79 ARG A C 1
ATOM 638 O O . ARG A 1 79 ? 29.723 0.994 -17.789 1.00 51.69 79 ARG A O 1
ATOM 645 N N . THR A 1 80 ? 29.207 1.870 -19.768 1.00 53.81 80 THR A N 1
ATOM 646 C CA . THR A 1 80 ? 29.389 3.266 -19.409 1.00 53.81 80 THR A CA 1
ATOM 647 C C . THR A 1 80 ? 28.090 3.999 -19.705 1.00 53.81 80 THR A C 1
ATOM 649 O O . THR A 1 80 ? 27.632 4.051 -20.842 1.00 53.81 80 THR A O 1
ATOM 652 N N . CYS A 1 81 ? 27.485 4.581 -18.668 1.00 51.84 81 CYS A N 1
ATOM 653 C CA . CYS A 1 81 ? 26.379 5.522 -18.813 1.00 51.84 81 CYS A CA 1
ATOM 654 C C . CYS A 1 81 ? 26.942 6.855 -19.332 1.00 51.84 81 CYS A C 1
ATOM 656 O O . CYS A 1 81 ? 26.950 7.860 -18.627 1.00 51.84 81 CYS A O 1
ATOM 658 N N . LYS A 1 82 ? 27.496 6.858 -20.548 1.00 52.75 82 LYS A N 1
ATOM 659 C CA . LYS A 1 82 ? 27.709 8.104 -21.277 1.00 52.75 82 LYS A CA 1
ATOM 660 C C . LYS A 1 82 ? 26.342 8.498 -21.813 1.00 52.75 82 LYS A C 1
ATOM 662 O O . LYS A 1 82 ? 25.668 7.665 -22.409 1.00 52.75 82 LYS A O 1
ATOM 667 N N . VAL A 1 83 ? 25.922 9.735 -21.563 1.00 51.69 83 VAL A N 1
ATOM 668 C CA . VAL A 1 83 ? 24.738 10.340 -22.181 1.00 51.69 83 VAL A CA 1
ATOM 669 C C . VAL A 1 83 ? 25.015 10.407 -23.684 1.00 51.69 83 VAL A C 1
ATOM 671 O O . VAL A 1 83 ? 25.488 11.411 -24.200 1.00 51.69 83 VAL A O 1
ATOM 674 N N . GLN A 1 84 ? 24.866 9.287 -24.385 1.00 46.03 84 GLN A N 1
ATOM 675 C CA . GLN A 1 84 ? 24.990 9.253 -25.826 1.00 46.03 84 GLN A CA 1
ATOM 676 C C . GLN A 1 84 ? 23.675 9.785 -26.365 1.00 46.03 84 GLN A C 1
ATOM 678 O O . GLN A 1 84 ? 22.654 9.102 -26.386 1.00 46.03 84 GLN A O 1
ATOM 683 N N . GLN A 1 85 ? 23.722 11.055 -26.752 1.00 45.25 85 GLN A N 1
ATOM 684 C CA . GLN A 1 85 ? 22.811 11.632 -27.721 1.00 45.25 85 GLN A CA 1
ATOM 685 C C . GLN A 1 85 ? 22.816 10.700 -28.940 1.00 45.25 85 GLN A C 1
ATOM 687 O O . GLN A 1 85 ? 23.770 10.678 -29.715 1.00 45.25 85 GLN A O 1
ATOM 692 N N . LEU A 1 86 ? 21.792 9.856 -29.066 1.00 44.25 86 LEU A N 1
ATOM 693 C CA . LEU A 1 86 ? 21.545 9.139 -30.310 1.00 44.25 86 LEU A CA 1
ATOM 694 C C . LEU A 1 86 ? 21.261 10.201 -31.386 1.00 44.25 86 LEU A C 1
ATOM 696 O O . LEU A 1 86 ? 20.418 11.075 -31.152 1.00 44.25 86 LEU A O 1
ATOM 700 N N . PRO A 1 87 ? 21.942 10.171 -32.545 1.00 39.03 87 PRO A N 1
ATOM 701 C CA . PRO A 1 87 ? 21.642 11.097 -33.624 1.00 39.03 87 PRO A CA 1
ATOM 702 C C . PRO A 1 87 ? 20.254 10.741 -34.167 1.00 39.03 87 PRO A C 1
ATOM 704 O O . PRO A 1 87 ? 20.073 9.686 -34.768 1.00 39.03 87 PRO A O 1
ATOM 707 N N . GLY A 1 88 ? 19.259 11.591 -33.898 1.00 45.91 88 GLY A N 1
ATOM 708 C CA . GLY A 1 88 ? 17.901 11.427 -34.434 1.00 45.91 88 GLY A CA 1
ATOM 709 C C . GLY A 1 88 ? 16.743 11.740 -33.486 1.00 45.91 88 GLY A C 1
ATOM 710 O O . GLY A 1 88 ? 15.600 11.690 -33.926 1.00 45.91 88 GLY A O 1
ATOM 711 N N . ILE A 1 89 ? 16.988 12.089 -32.220 1.00 45.81 89 ILE A N 1
ATOM 712 C CA . ILE A 1 89 ? 15.923 12.565 -31.325 1.00 45.81 89 ILE A CA 1
ATOM 713 C C . ILE A 1 89 ? 16.081 14.076 -31.177 1.00 45.81 89 ILE A C 1
ATOM 715 O O . ILE A 1 89 ? 17.081 14.558 -30.645 1.00 45.81 89 ILE A O 1
ATOM 719 N N . THR A 1 90 ? 15.110 14.819 -31.706 1.00 40.66 90 THR A N 1
ATOM 720 C CA . THR A 1 90 ? 15.022 16.278 -31.597 1.00 40.66 90 THR A CA 1
ATOM 721 C C . THR A 1 90 ? 15.182 16.717 -30.139 1.00 40.66 90 THR A C 1
ATOM 723 O O . THR A 1 90 ? 14.502 16.153 -29.273 1.00 40.66 90 THR A O 1
ATOM 726 N N . PRO A 1 91 ? 16.039 17.711 -29.837 1.00 37.19 91 PRO A N 1
ATOM 727 C CA . PRO A 1 91 ? 16.111 18.268 -28.496 1.00 37.19 91 PRO A CA 1
ATOM 728 C C . PRO A 1 91 ? 14.753 18.882 -28.146 1.00 37.19 91 PRO A C 1
ATOM 730 O O . PRO A 1 91 ? 14.185 19.651 -28.921 1.00 37.19 91 PRO A O 1
ATOM 733 N N . CYS A 1 92 ? 14.213 18.512 -26.986 1.00 34.84 92 CYS A N 1
ATOM 734 C CA . CYS A 1 92 ? 13.095 19.235 -26.396 1.00 34.84 92 CYS A CA 1
ATOM 735 C C . CYS A 1 92 ? 13.624 20.624 -26.010 1.00 34.84 92 CYS A C 1
ATOM 737 O O . CYS A 1 92 ? 14.504 20.720 -25.156 1.00 34.84 92 CYS A O 1
ATOM 739 N N . ASN A 1 93 ? 13.152 21.667 -26.697 1.00 36.50 93 ASN A N 1
ATOM 740 C CA . ASN A 1 93 ? 13.467 23.055 -26.368 1.00 36.50 93 ASN A CA 1
ATOM 741 C C . ASN A 1 93 ? 12.871 23.421 -25.001 1.00 36.50 93 ASN A C 1
ATOM 743 O O . ASN A 1 93 ? 11.759 22.997 -24.678 1.00 36.50 93 ASN A O 1
ATOM 747 N N . VAL A 1 94 ? 13.657 24.180 -24.233 1.00 40.34 94 VAL A N 1
ATOM 748 C CA . VAL A 1 94 ? 13.272 24.869 -22.990 1.00 40.34 94 VAL A CA 1
ATOM 749 C C . VAL A 1 94 ? 12.260 25.966 -23.294 1.00 40.34 94 VAL A C 1
ATOM 751 O O . VAL A 1 94 ? 12.441 26.638 -24.335 1.00 40.34 94 VAL A O 1
#

Radius of gyration: 22.92 Å; Cα contacts (8 Å, |Δi|>4): 68; chains: 1; bounding box: 45×36×59 Å